Protein AF-A0AAD8NT29-F1 (afdb_monomer)

Foldseek 3Di:
DDDLVRLLVVVVVVVVLLVVLLVVLLCVVPVCVVPPDPDPPVVSVVVVVVSVVVSVVCLQVVPPDVSCVVSVVDNVPPPPDPPVPPPVPPDPPPPPPDPVNVVVVVVVSSVVSVVSVVVD

Secondary structure (DSSP, 8-state):
---HHHHHHHHHHHHHHHHHHHHHHHHHH-GGGTS--S--HHHHHHHHHHHHHHHHHHHHTT---HHHHHTT--TT---TT----------GGG--TTHHHHHHHHHHHHHHHHHHHHT-

Structure (mmCIF, N/CA/C/O backbone):
data_AF-A0AAD8NT29-F1
#
_entry.id   AF-A0AAD8NT29-F1
#
loop_
_atom_site.group_PDB
_atom_site.id
_atom_site.type_symbol
_atom_site.label_atom_id
_atom_site.label_alt_id
_atom_site.label_comp_id
_atom_site.label_asym_id
_atom_site.label_entity_id
_atom_site.label_seq_id
_atom_site.pdbx_PDB_ins_code
_atom_site.Cartn_x
_atom_site.Cartn_y
_atom_site.Cartn_z
_atom_site.occupancy
_atom_site.B_iso_or_equiv
_atom_site.auth_seq_id
_atom_site.auth_comp_id
_atom_site.auth_asym_id
_atom_site.auth_atom_id
_atom_site.pdbx_PDB_model_num
ATOM 1 N N . MET A 1 1 ? -14.604 -0.948 29.723 1.00 72.00 1 MET A N 1
ATOM 2 C CA . MET A 1 1 ? -15.154 -0.341 28.491 1.00 72.00 1 MET A CA 1
ATOM 3 C C . MET A 1 1 ? -14.015 0.430 27.840 1.00 72.00 1 MET A C 1
ATOM 5 O O . MET A 1 1 ? -13.365 1.171 28.565 1.00 72.00 1 MET A O 1
ATOM 9 N N . LEU A 1 2 ? -13.704 0.209 26.557 1.00 76.06 2 LEU A N 1
ATOM 10 C CA . LEU A 1 2 ? -12.659 0.995 25.882 1.00 76.06 2 LEU A CA 1
ATOM 11 C C . LEU A 1 2 ? -13.102 2.462 25.770 1.00 76.06 2 LEU A C 1
ATOM 13 O O . LEU A 1 2 ? -14.260 2.744 25.454 1.00 76.06 2 LEU A O 1
ATOM 17 N N . THR A 1 3 ? -12.170 3.386 25.980 1.00 87.69 3 THR A N 1
ATOM 18 C CA . THR A 1 3 ? -12.366 4.818 25.726 1.00 87.69 3 THR A CA 1
ATOM 19 C C . THR A 1 3 ? -12.568 5.093 24.231 1.00 87.69 3 THR A C 1
ATOM 21 O O . THR A 1 3 ? -12.154 4.304 23.376 1.00 87.69 3 THR A O 1
ATOM 24 N N . LYS A 1 4 ? -13.150 6.254 23.882 1.00 85.12 4 LYS A N 1
ATOM 25 C CA . LYS A 1 4 ? -13.308 6.679 22.474 1.00 85.12 4 LYS A CA 1
ATOM 26 C C . LYS A 1 4 ? -11.986 6.608 21.700 1.00 85.12 4 LYS A C 1
ATOM 28 O O . LYS A 1 4 ? -11.929 6.106 20.580 1.00 85.12 4 LYS A O 1
ATOM 33 N N . LYS A 1 5 ? -10.910 7.063 22.348 1.00 87.94 5 LYS A N 1
ATOM 34 C CA . LYS A 1 5 ? -9.552 7.069 21.801 1.00 87.94 5 LYS A CA 1
ATOM 35 C C . LYS A 1 5 ? -9.040 5.655 21.537 1.00 87.94 5 LYS A C 1
ATOM 37 O O . LYS A 1 5 ? -8.490 5.401 20.472 1.00 87.94 5 LYS A O 1
ATOM 42 N N . GLU A 1 6 ? -9.227 4.731 22.474 1.00 89.94 6 GLU A N 1
ATOM 43 C CA . GLU A 1 6 ? -8.783 3.344 22.299 1.00 89.94 6 GLU A CA 1
ATOM 44 C C . GLU A 1 6 ? -9.557 2.633 21.185 1.00 89.94 6 GLU A C 1
ATOM 46 O O . GLU A 1 6 ? -8.953 1.888 20.417 1.00 89.94 6 GLU A O 1
ATOM 51 N N . ARG A 1 7 ? -10.863 2.899 21.041 1.00 87.38 7 ARG A N 1
ATOM 52 C CA . ARG A 1 7 ? -11.684 2.347 19.947 1.00 87.38 7 ARG A CA 1
ATOM 53 C C . ARG A 1 7 ? -11.196 2.819 18.586 1.00 87.38 7 ARG A C 1
ATOM 55 O O . ARG A 1 7 ? -10.966 1.994 17.703 1.00 87.38 7 ARG A O 1
ATOM 62 N N . PHE A 1 8 ? -10.985 4.128 18.447 1.00 90.50 8 PHE A N 1
ATOM 63 C CA . PHE A 1 8 ? -10.410 4.701 17.236 1.00 90.50 8 PHE A CA 1
ATOM 64 C C . PHE A 1 8 ? -9.039 4.092 16.938 1.00 90.50 8 PHE A C 1
ATOM 66 O O . PHE A 1 8 ? -8.820 3.589 15.842 1.00 90.50 8 PHE A O 1
ATOM 73 N N . ASN A 1 9 ? -8.135 4.076 17.921 1.00 92.12 9 ASN A N 1
ATOM 74 C CA . ASN A 1 9 ? -6.784 3.546 17.741 1.00 92.12 9 ASN A CA 1
ATOM 75 C C . ASN A 1 9 ? -6.802 2.077 17.319 1.00 92.12 9 ASN A C 1
ATOM 77 O O . ASN A 1 9 ? -6.041 1.684 16.442 1.00 92.12 9 ASN A O 1
ATOM 81 N N . HIS A 1 10 ? -7.679 1.272 17.913 1.00 90.06 10 HIS A N 1
ATOM 82 C CA . HIS A 1 10 ? -7.824 -0.132 17.563 1.00 90.06 10 HIS A CA 1
ATOM 83 C C . HIS A 1 10 ? -8.363 -0.320 16.136 1.00 90.06 10 HIS A C 1
ATOM 85 O O . HIS A 1 10 ? -7.803 -1.108 15.375 1.00 90.06 10 HIS A O 1
ATOM 91 N N . ALA A 1 11 ? -9.402 0.421 15.738 1.00 88.56 11 ALA A N 1
ATOM 92 C CA . ALA A 1 11 ? -9.925 0.380 14.370 1.00 88.56 11 ALA A CA 1
ATOM 93 C C . ALA A 1 11 ? -8.886 0.868 13.345 1.00 88.56 11 ALA A C 1
ATOM 95 O O . ALA A 1 11 ? -8.665 0.224 12.320 1.00 88.56 11 ALA A O 1
ATOM 96 N N . HIS A 1 12 ? -8.190 1.961 13.658 1.00 88.69 12 HIS A N 1
ATOM 97 C CA . HIS A 1 12 ? -7.127 2.514 12.829 1.00 88.69 12 HIS A CA 1
ATOM 98 C C . HIS A 1 12 ? -5.952 1.538 12.685 1.00 88.69 12 HIS A C 1
ATOM 100 O O . HIS A 1 12 ? -5.476 1.312 11.576 1.00 88.69 12 HIS A O 1
ATOM 106 N N . ALA A 1 13 ? -5.521 0.898 13.777 1.00 89.62 13 ALA A N 1
ATOM 107 C CA . ALA A 1 13 ? -4.473 -0.120 13.753 1.00 89.62 13 ALA A CA 1
ATOM 108 C C . ALA A 1 13 ? -4.884 -1.353 12.934 1.00 89.62 13 ALA A C 1
ATOM 110 O O . ALA A 1 13 ? -4.077 -1.866 12.162 1.00 89.62 13 ALA A O 1
ATOM 111 N N . LYS A 1 14 ? -6.144 -1.801 13.039 1.00 86.88 14 LYS A N 1
ATOM 112 C CA . LYS A 1 14 ? -6.681 -2.887 12.204 1.00 86.88 14 LYS A CA 1
ATOM 113 C C . LYS A 1 14 ? -6.633 -2.542 10.716 1.00 86.88 14 LYS A C 1
ATOM 115 O O . LYS A 1 14 ? -6.138 -3.345 9.931 1.00 86.88 14 LYS A O 1
ATOM 120 N N . LEU A 1 15 ? -7.097 -1.350 10.337 1.00 87.81 15 LEU A N 1
ATOM 121 C CA . LEU A 1 15 ? -7.041 -0.879 8.951 1.00 87.81 15 LEU A CA 1
ATOM 122 C C . LEU A 1 15 ? -5.593 -0.775 8.454 1.00 87.81 15 LEU A C 1
ATOM 124 O O . LEU A 1 15 ? -5.270 -1.256 7.371 1.00 87.81 15 LEU A O 1
ATOM 128 N N . ARG A 1 16 ? -4.707 -0.188 9.265 1.00 89.56 16 ARG A N 1
ATOM 129 C CA . ARG A 1 16 ? -3.285 -0.064 8.942 1.00 89.56 16 ARG A CA 1
ATOM 130 C C . ARG A 1 16 ? -2.640 -1.429 8.707 1.00 89.56 16 ARG A C 1
ATOM 132 O O . ARG A 1 16 ? -1.937 -1.582 7.717 1.00 89.56 16 ARG A O 1
ATOM 139 N N . ASN A 1 17 ? -2.930 -2.415 9.554 1.00 88.56 17 ASN A N 1
ATOM 140 C CA . ASN A 1 17 ? -2.423 -3.779 9.401 1.00 88.56 17 ASN A CA 1
ATOM 141 C C . ASN A 1 17 ? -2.850 -4.405 8.062 1.00 88.56 17 ASN A C 1
ATOM 143 O O . ASN A 1 17 ? -2.041 -5.037 7.390 1.00 88.56 17 ASN A O 1
ATOM 147 N N . VAL A 1 18 ? -4.101 -4.194 7.635 1.00 85.75 18 VAL A N 1
ATOM 148 C CA . VAL A 1 18 ? -4.579 -4.659 6.320 1.00 85.75 18 VAL A CA 1
ATOM 149 C C . VAL A 1 18 ? -3.783 -4.013 5.184 1.00 85.75 18 VAL A C 1
ATOM 151 O O . VAL A 1 18 ? -3.307 -4.708 4.288 1.00 85.75 18 VAL A O 1
ATOM 154 N N . ILE A 1 19 ? -3.584 -2.694 5.244 1.00 86.31 19 ILE A N 1
ATOM 155 C CA . ILE A 1 19 ? -2.825 -1.950 4.231 1.00 86.31 19 ILE A CA 1
ATOM 156 C C . ILE A 1 19 ? -1.364 -2.425 4.188 1.00 86.31 19 ILE A C 1
ATOM 158 O O . ILE A 1 19 ? -0.828 -2.695 3.115 1.00 86.31 19 ILE A O 1
ATOM 162 N N . GLU A 1 20 ? -0.710 -2.550 5.342 1.00 88.56 20 GLU A N 1
ATOM 163 C CA . GLU A 1 20 ? 0.690 -2.975 5.437 1.00 88.56 20 GLU A CA 1
ATOM 164 C C . GLU A 1 20 ? 0.910 -4.386 4.878 1.00 88.56 20 GLU A C 1
ATOM 166 O O . GLU A 1 20 ? 1.904 -4.610 4.183 1.00 88.56 20 GLU A O 1
ATOM 171 N N . ARG A 1 21 ? -0.030 -5.313 5.103 1.00 87.75 21 ARG A N 1
ATOM 172 C CA . ARG A 1 21 ? 0.011 -6.666 4.524 1.00 87.75 21 ARG A CA 1
ATOM 173 C C . ARG A 1 21 ? -0.111 -6.640 3.000 1.00 87.75 21 ARG A C 1
ATOM 175 O O . ARG A 1 21 ? 0.751 -7.227 2.347 1.00 87.75 21 ARG A O 1
ATOM 182 N N . ALA A 1 22 ? -1.036 -5.847 2.451 1.00 86.94 22 ALA A N 1
ATOM 183 C CA . ALA A 1 22 ? -1.184 -5.649 1.003 1.00 86.94 22 ALA A CA 1
ATOM 184 C C . ALA A 1 22 ? 0.093 -5.116 0.347 1.00 86.94 22 ALA A C 1
ATOM 186 O O . ALA A 1 22 ? 0.565 -5.646 -0.664 1.00 86.94 22 ALA A O 1
ATOM 187 N N . TYR A 1 23 ? 0.726 -4.115 0.960 1.00 88.81 23 TYR A N 1
ATOM 188 C CA . TYR A 1 23 ? 2.029 -3.634 0.501 1.00 88.81 23 TYR 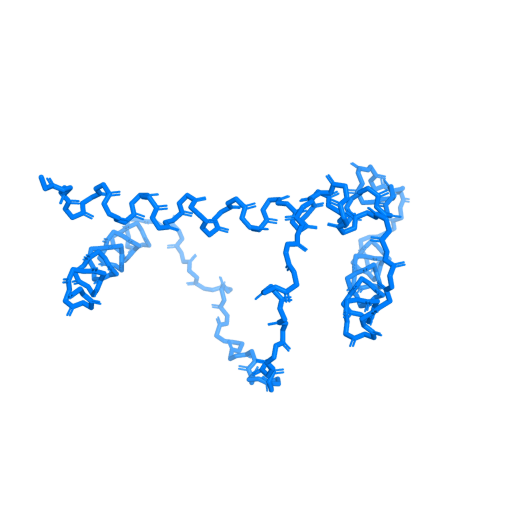A CA 1
ATOM 189 C C . TYR A 1 23 ? 3.137 -4.684 0.654 1.00 88.81 23 TYR A C 1
ATOM 191 O O . TYR A 1 23 ? 4.044 -4.738 -0.181 1.00 88.81 23 TYR A O 1
ATOM 199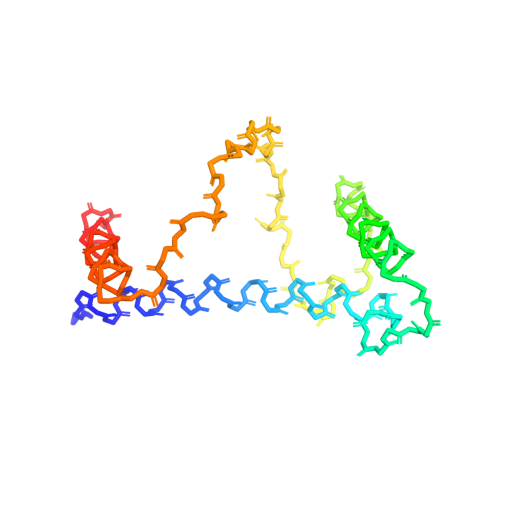 N N . GLY A 1 24 ? 3.077 -5.514 1.697 1.00 91.06 24 GLY A N 1
ATOM 200 C CA . GLY A 1 24 ? 3.969 -6.652 1.903 1.00 91.06 24 GLY A CA 1
ATOM 201 C C . GLY A 1 24 ? 3.899 -7.649 0.748 1.00 91.06 24 GLY A C 1
ATOM 202 O O . GLY A 1 24 ? 4.930 -7.934 0.133 1.00 91.06 24 GLY A O 1
ATOM 203 N N . VAL A 1 25 ? 2.692 -8.094 0.390 1.00 91.44 25 VAL A N 1
ATOM 204 C CA . VAL A 1 25 ? 2.463 -9.009 -0.737 1.00 91.44 25 VAL A CA 1
ATOM 205 C C . VAL A 1 25 ? 2.900 -8.380 -2.054 1.00 91.44 25 VAL A C 1
ATOM 207 O O . VAL A 1 25 ? 3.608 -9.011 -2.841 1.00 91.44 25 VAL A O 1
ATOM 210 N N . LEU A 1 26 ? 2.531 -7.118 -2.293 1.00 92.31 26 LEU A N 1
ATOM 211 C CA . LEU A 1 26 ? 2.905 -6.401 -3.509 1.00 92.31 26 LEU A CA 1
ATOM 212 C C . LEU A 1 26 ? 4.432 -6.341 -3.681 1.00 92.31 26 LEU A C 1
ATOM 214 O O . LEU A 1 26 ? 4.945 -6.648 -4.756 1.00 92.31 26 LEU A O 1
ATOM 218 N N . LYS A 1 27 ? 5.174 -6.000 -2.620 1.00 92.25 27 LYS A N 1
ATOM 219 C CA . LYS A 1 27 ? 6.646 -5.948 -2.646 1.00 92.25 27 LYS A CA 1
ATOM 220 C C . LYS A 1 27 ? 7.292 -7.331 -2.720 1.00 92.25 27 LYS A C 1
ATOM 222 O O . LYS A 1 27 ? 8.386 -7.447 -3.270 1.00 92.25 27 LYS A O 1
ATOM 227 N N . ALA A 1 28 ? 6.670 -8.364 -2.153 1.00 93.06 28 ALA A N 1
ATOM 228 C CA . ALA A 1 28 ? 7.134 -9.742 -2.296 1.00 93.06 28 ALA A CA 1
ATOM 229 C C . ALA A 1 28 ? 6.990 -10.225 -3.746 1.00 93.06 28 ALA A C 1
ATOM 231 O O . ALA A 1 28 ? 7.925 -10.808 -4.290 1.00 93.06 28 ALA A O 1
ATOM 232 N N . ARG A 1 29 ? 5.861 -9.901 -4.391 1.00 93.50 29 ARG A N 1
ATOM 233 C CA . ARG A 1 29 ? 5.579 -10.250 -5.789 1.00 93.50 29 ARG A CA 1
ATOM 234 C C . ARG A 1 29 ? 6.430 -9.472 -6.785 1.00 93.50 29 ARG A C 1
ATOM 236 O O . ARG A 1 29 ? 6.884 -10.039 -7.773 1.00 93.50 29 ARG A O 1
ATOM 243 N N . PHE A 1 30 ? 6.649 -8.184 -6.531 1.00 95.00 30 PHE A N 1
ATOM 244 C CA . PHE A 1 30 ? 7.400 -7.295 -7.415 1.00 95.00 30 PHE A CA 1
ATOM 245 C C . PHE A 1 30 ? 8.625 -6.720 -6.693 1.00 95.00 30 PHE A C 1
ATOM 247 O O . PHE A 1 30 ? 8.581 -5.586 -6.204 1.00 95.00 30 PHE A O 1
ATOM 254 N N . PRO A 1 31 ? 9.754 -7.456 -6.647 1.00 94.25 31 PRO A N 1
ATOM 255 C CA . PRO A 1 31 ? 10.973 -7.001 -5.977 1.00 94.25 31 PRO A CA 1
ATOM 256 C C . PRO A 1 31 ? 11.514 -5.654 -6.475 1.00 94.25 31 PRO A C 1
ATOM 258 O O . PRO A 1 31 ? 12.159 -4.946 -5.707 1.00 94.25 31 PRO A O 1
ATOM 261 N N . ILE A 1 32 ? 11.200 -5.260 -7.717 1.00 94.56 32 ILE A N 1
ATOM 262 C CA . ILE A 1 32 ? 11.549 -3.944 -8.282 1.00 94.56 32 ILE A CA 1
ATOM 263 C C . ILE A 1 32 ? 10.987 -2.768 -7.464 1.00 94.56 32 ILE A C 1
ATOM 265 O O . ILE A 1 32 ? 11.560 -1.685 -7.470 1.00 94.56 32 ILE A O 1
ATOM 269 N N . LEU A 1 33 ? 9.909 -2.984 -6.703 1.00 93.75 33 LEU A N 1
ATOM 270 C CA . LEU A 1 33 ? 9.327 -1.977 -5.812 1.00 93.75 33 LEU A CA 1
ATOM 271 C C . LEU A 1 33 ? 10.071 -1.842 -4.474 1.00 93.75 33 LEU A C 1
ATOM 273 O O . LEU A 1 33 ? 9.809 -0.900 -3.726 1.00 93.75 33 LEU A O 1
ATOM 277 N N . LYS A 1 34 ? 10.963 -2.782 -4.124 1.00 91.44 34 LYS A N 1
ATOM 278 C CA . LYS A 1 34 ? 11.787 -2.687 -2.905 1.00 91.44 34 LYS A CA 1
ATOM 279 C C . LYS A 1 34 ? 12.947 -1.719 -3.096 1.00 91.44 34 LYS A C 1
ATOM 281 O O . LYS A 1 34 ? 13.244 -0.938 -2.199 1.00 91.44 34 LYS A O 1
ATOM 286 N N . GLN A 1 35 ? 13.581 -1.780 -4.262 1.00 88.88 35 GLN A N 1
ATOM 287 C CA . GLN A 1 35 ? 14.659 -0.889 -4.656 1.00 88.88 35 GLN A CA 1
ATOM 288 C C . GLN A 1 35 ? 14.440 -0.507 -6.111 1.00 88.88 35 GLN A C 1
ATOM 290 O O . GLN A 1 35 ? 14.637 -1.324 -7.012 1.00 88.88 35 GLN A O 1
ATOM 295 N N . MET A 1 36 ? 14.023 0.739 -6.323 1.00 85.25 36 MET A N 1
ATOM 296 C CA . MET A 1 36 ? 13.711 1.206 -7.660 1.00 85.25 36 MET A CA 1
ATOM 297 C C . MET A 1 36 ? 14.977 1.247 -8.511 1.00 85.25 36 MET A C 1
ATOM 299 O O . MET A 1 36 ? 15.978 1.854 -8.129 1.00 85.25 36 MET A O 1
ATOM 303 N N . ALA A 1 37 ? 14.931 0.590 -9.666 1.00 84.25 37 ALA A N 1
ATOM 304 C CA . ALA A 1 37 ? 16.002 0.675 -10.647 1.00 84.25 37 ALA A CA 1
ATOM 305 C C . ALA A 1 37 ? 16.164 2.129 -11.142 1.00 84.25 37 ALA A C 1
ATOM 307 O O . ALA A 1 37 ? 15.191 2.892 -11.115 1.00 84.25 37 ALA A O 1
ATOM 308 N N . PRO A 1 38 ? 17.370 2.528 -11.597 1.00 91.19 38 PRO A N 1
ATOM 309 C CA . PRO A 1 38 ? 17.707 3.910 -11.949 1.00 91.19 38 PRO A CA 1
ATOM 310 C C . PRO A 1 38 ? 17.105 4.329 -13.303 1.00 91.19 38 PRO A C 1
ATOM 312 O O . PRO A 1 38 ? 17.805 4.728 -14.230 1.00 91.19 38 PRO A O 1
ATOM 315 N N . PHE A 1 39 ? 15.787 4.221 -13.429 1.00 93.38 39 PHE A N 1
ATOM 316 C CA . PHE A 1 39 ? 15.018 4.741 -14.549 1.00 93.38 39 PHE A CA 1
ATOM 317 C C . PHE A 1 39 ? 14.635 6.203 -14.311 1.00 93.38 39 PHE A C 1
ATOM 319 O O . PHE A 1 39 ? 14.648 6.686 -13.178 1.00 93.38 39 PHE A O 1
ATOM 326 N N . SER A 1 40 ? 14.240 6.909 -15.370 1.00 96.00 40 SER A N 1
ATOM 327 C CA . SER A 1 40 ? 13.649 8.241 -15.234 1.00 96.00 40 SER A CA 1
ATOM 328 C C . SER A 1 40 ? 12.338 8.185 -14.437 1.00 96.00 40 SER A C 1
ATOM 330 O O . SER A 1 40 ? 11.642 7.169 -14.434 1.00 96.00 40 SER A O 1
ATOM 332 N N . PHE A 1 41 ? 11.972 9.285 -13.773 1.00 93.38 41 PHE A N 1
ATOM 333 C CA . PHE A 1 41 ? 10.753 9.350 -12.956 1.00 93.38 41 PHE A CA 1
ATOM 334 C C . PHE A 1 41 ? 9.468 8.905 -13.691 1.00 93.38 41 PHE A C 1
ATOM 336 O O . PHE A 1 41 ? 8.705 8.138 -13.102 1.00 93.38 41 PHE A O 1
ATOM 343 N N . PRO A 1 42 ? 9.224 9.278 -14.969 1.00 95.94 42 PRO A N 1
ATOM 344 C CA . PRO A 1 42 ? 8.054 8.788 -15.703 1.00 95.94 42 PRO A CA 1
ATOM 345 C C . PRO A 1 42 ? 8.010 7.261 -15.808 1.00 95.94 42 PRO A C 1
ATOM 347 O O . PRO A 1 42 ? 6.973 6.657 -15.555 1.00 95.94 42 PRO A O 1
ATOM 350 N N . ILE A 1 43 ? 9.153 6.632 -16.092 1.00 95.56 43 ILE A N 1
ATOM 351 C CA . ILE A 1 43 ? 9.256 5.172 -16.170 1.00 95.56 43 ILE A CA 1
ATOM 352 C C . ILE A 1 43 ? 9.040 4.557 -14.786 1.00 95.56 43 ILE A C 1
ATOM 354 O O . ILE A 1 43 ? 8.346 3.551 -14.661 1.00 95.56 43 ILE A O 1
ATOM 358 N N . GLN A 1 44 ? 9.592 5.168 -13.733 1.00 94.75 44 GLN A N 1
ATOM 359 C CA . GLN A 1 44 ? 9.386 4.679 -12.374 1.00 94.75 44 GLN A CA 1
ATOM 360 C C . GLN A 1 44 ? 7.902 4.676 -11.983 1.00 94.75 44 GLN A C 1
ATOM 362 O O . GLN A 1 44 ? 7.402 3.677 -11.469 1.00 94.75 44 GLN A O 1
ATOM 367 N N . ARG A 1 45 ? 7.184 5.764 -12.284 1.00 94.19 45 ARG A N 1
ATOM 368 C CA . ARG A 1 45 ? 5.731 5.861 -12.100 1.00 94.19 45 ARG A CA 1
ATOM 369 C C . ARG A 1 45 ? 4.999 4.755 -12.861 1.00 94.19 45 ARG A C 1
ATOM 371 O O . ARG A 1 45 ? 4.148 4.085 -12.280 1.00 94.19 45 ARG A O 1
ATOM 378 N N . ASP A 1 46 ? 5.328 4.554 -14.134 1.00 95.00 46 ASP A N 1
ATOM 379 C CA . ASP A 1 46 ? 4.639 3.576 -14.982 1.00 95.00 46 ASP A CA 1
ATOM 380 C C . ASP A 1 46 ? 4.867 2.137 -14.492 1.00 95.00 46 ASP A C 1
ATOM 382 O O . ASP A 1 46 ? 3.933 1.336 -14.483 1.00 95.00 46 ASP A O 1
ATOM 386 N N . ILE A 1 47 ? 6.067 1.827 -13.985 1.00 95.38 47 ILE A N 1
ATOM 387 C CA . ILE A 1 47 ? 6.361 0.545 -13.326 1.00 95.38 47 ILE A CA 1
ATOM 388 C C . ILE A 1 47 ? 5.465 0.347 -12.098 1.00 95.38 47 ILE A C 1
ATOM 390 O O . ILE A 1 47 ? 4.871 -0.720 -11.948 1.00 95.38 47 ILE A O 1
ATOM 394 N N . VAL A 1 48 ? 5.336 1.361 -11.231 1.00 94.06 48 VAL A N 1
ATOM 395 C CA . VAL A 1 48 ? 4.467 1.277 -10.045 1.00 94.06 48 VAL A CA 1
ATOM 396 C C . VAL A 1 48 ? 3.026 0.989 -10.471 1.00 94.06 48 VAL A C 1
ATOM 398 O O . VAL A 1 48 ? 2.429 0.031 -9.983 1.00 94.06 48 VAL A O 1
ATOM 401 N N . ILE A 1 49 ? 2.488 1.752 -11.426 1.00 94.44 49 ILE A N 1
ATOM 402 C CA . ILE A 1 49 ? 1.120 1.566 -11.933 1.00 94.44 49 ILE A CA 1
ATOM 403 C C . ILE A 1 49 ? 0.929 0.150 -12.494 1.00 94.44 49 ILE A C 1
ATOM 405 O O . ILE A 1 49 ? -0.052 -0.513 -12.156 1.00 94.44 49 ILE A O 1
ATOM 409 N N . ALA A 1 50 ? 1.873 -0.342 -13.302 1.00 96.12 50 ALA A N 1
ATOM 410 C CA . ALA A 1 50 ? 1.809 -1.680 -13.881 1.00 96.12 50 ALA A CA 1
ATOM 411 C C . ALA A 1 50 ? 1.799 -2.780 -12.805 1.00 96.12 50 ALA A C 1
ATOM 413 O O . ALA A 1 50 ? 0.969 -3.689 -12.864 1.00 96.12 50 ALA A O 1
ATOM 414 N N . CYS A 1 51 ? 2.661 -2.683 -11.786 1.00 95.25 51 CYS A N 1
ATOM 415 C CA . CYS A 1 51 ? 2.684 -3.635 -10.673 1.00 95.25 51 CYS A CA 1
ATOM 416 C C . CYS A 1 51 ? 1.343 -3.679 -9.924 1.00 95.25 51 CYS A C 1
ATOM 418 O O . CYS A 1 51 ? 0.823 -4.765 -9.659 1.00 95.25 51 CYS A O 1
ATOM 420 N N . PHE A 1 52 ? 0.755 -2.517 -9.618 1.00 93.31 52 PHE A N 1
ATOM 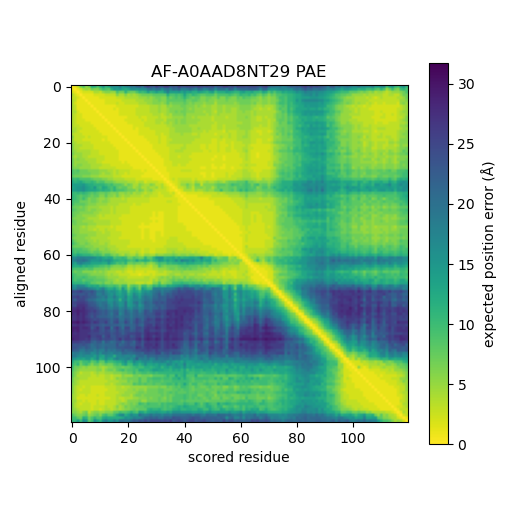421 C CA . PHE A 1 52 ? -0.557 -2.437 -8.967 1.00 93.31 52 PHE A CA 1
ATOM 422 C C . PHE A 1 52 ? -1.678 -2.999 -9.848 1.00 93.31 52 PHE A C 1
ATOM 424 O O . PHE A 1 52 ? -2.515 -3.760 -9.362 1.00 93.31 52 PHE A O 1
ATOM 431 N N . ALA A 1 53 ? -1.687 -2.680 -11.144 1.00 93.06 53 ALA A N 1
ATOM 432 C CA . ALA A 1 53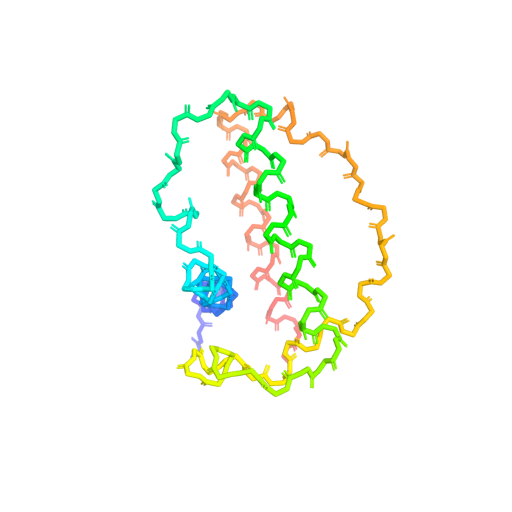 ? -2.690 -3.185 -12.078 1.00 93.06 53 ALA A CA 1
ATOM 433 C C . ALA A 1 53 ? -2.667 -4.720 -12.163 1.00 93.06 53 ALA A C 1
ATOM 435 O O . ALA A 1 53 ? -3.712 -5.362 -12.048 1.00 93.06 53 ALA A O 1
ATOM 436 N N . VAL A 1 54 ? -1.477 -5.318 -12.291 1.00 92.25 54 VAL A N 1
ATOM 437 C CA . VAL A 1 54 ? -1.311 -6.779 -12.335 1.00 92.25 54 VAL A CA 1
ATOM 438 C C . VAL A 1 54 ? -1.687 -7.421 -10.997 1.00 92.25 54 VAL A C 1
ATOM 440 O O . VAL A 1 54 ? -2.379 -8.437 -10.982 1.00 92.25 54 VAL A O 1
ATOM 443 N N . HIS A 1 55 ? -1.287 -6.833 -9.866 1.00 90.50 55 HIS A N 1
ATOM 444 C CA . HIS A 1 55 ? -1.678 -7.319 -8.540 1.00 90.50 55 HIS A CA 1
ATOM 445 C C . HIS A 1 55 ? -3.202 -7.371 -8.376 1.00 90.50 55 HIS A C 1
ATOM 447 O O . HIS A 1 55 ? -3.757 -8.408 -8.007 1.00 90.50 55 HIS A O 1
ATOM 453 N N . ASN A 1 56 ? -3.872 -6.264 -8.709 1.00 89.00 56 ASN A N 1
ATOM 454 C CA . ASN A 1 56 ? -5.322 -6.132 -8.616 1.00 89.00 56 ASN A CA 1
ATOM 455 C C . ASN A 1 56 ? -6.039 -7.105 -9.555 1.00 89.00 56 ASN A C 1
ATOM 457 O O . ASN A 1 56 ? -7.056 -7.685 -9.179 1.00 89.00 56 ASN A O 1
ATOM 461 N N . PHE A 1 57 ? -5.502 -7.324 -10.758 1.00 88.44 57 PHE A N 1
ATOM 462 C CA . PHE A 1 57 ? -6.028 -8.318 -11.690 1.00 88.44 57 PHE A CA 1
ATOM 463 C C . PHE A 1 57 ? -5.969 -9.735 -11.103 1.00 88.44 57 PHE A C 1
ATOM 465 O O . PHE A 1 57 ? -6.981 -10.433 -11.098 1.00 88.44 57 PHE A O 1
ATOM 472 N N . ILE A 1 58 ? -4.825 -10.136 -10.539 1.00 86.69 58 ILE A N 1
ATOM 473 C CA . ILE A 1 58 ? -4.659 -11.467 -9.932 1.00 86.69 58 ILE A CA 1
ATOM 474 C C . ILE A 1 58 ? -5.633 -11.657 -8.758 1.00 86.69 58 ILE A C 1
ATOM 476 O O . ILE A 1 58 ? -6.274 -12.705 -8.678 1.00 86.69 58 ILE A O 1
ATOM 480 N N . ARG A 1 59 ? -5.810 -10.637 -7.897 1.00 82.75 59 ARG A N 1
ATOM 481 C CA . ARG A 1 59 ? -6.841 -10.656 -6.836 1.00 82.75 59 ARG A CA 1
ATOM 482 C C . ARG A 1 59 ? -8.241 -10.841 -7.421 1.00 82.75 59 ARG A C 1
ATOM 484 O O . ARG A 1 59 ? -8.988 -11.695 -6.959 1.00 82.75 59 ARG A O 1
ATOM 491 N N . LYS A 1 60 ? -8.604 -10.054 -8.440 1.00 84.19 60 LYS A N 1
ATOM 492 C CA . LYS A 1 60 ? -9.949 -10.068 -9.040 1.00 84.19 60 LYS A CA 1
ATOM 493 C C . LYS A 1 60 ? -10.290 -11.404 -9.698 1.00 84.19 60 LYS A C 1
ATOM 495 O O . LYS A 1 60 ? -11.442 -11.823 -9.662 1.00 84.19 60 LYS A O 1
ATOM 500 N N . CYS A 1 61 ? -9.308 -12.068 -10.294 1.00 84.25 61 CYS A N 1
ATOM 501 C CA . CYS A 1 61 ? -9.494 -13.371 -10.924 1.00 84.25 61 CYS A CA 1
ATOM 502 C C . CYS A 1 61 ? -9.572 -14.535 -9.921 1.00 84.25 61 CYS A C 1
ATOM 504 O O . CYS A 1 61 ? -9.699 -15.673 -10.363 1.00 84.25 61 CYS A O 1
ATOM 506 N N . ASN A 1 62 ? -9.491 -14.263 -8.610 1.00 72.94 62 ASN A N 1
ATOM 507 C CA . ASN A 1 62 ? -9.455 -15.262 -7.539 1.00 72.94 62 ASN A CA 1
ATOM 508 C C . ASN A 1 62 ? -8.476 -16.410 -7.839 1.00 72.94 62 ASN A C 1
ATOM 510 O O . ASN A 1 62 ? -8.779 -17.589 -7.652 1.00 72.94 62 ASN A O 1
ATOM 514 N N . ILE A 1 63 ? -7.312 -16.059 -8.393 1.00 73.62 63 ILE A N 1
ATOM 515 C CA . ILE A 1 63 ? -6.277 -17.037 -8.710 1.00 73.62 63 ILE A CA 1
ATOM 516 C C . ILE A 1 63 ? -5.708 -17.521 -7.383 1.00 73.62 63 ILE A C 1
ATOM 518 O O . ILE A 1 63 ? -5.313 -16.709 -6.547 1.00 73.62 63 ILE A O 1
ATOM 522 N N . HIS A 1 64 ? -5.651 -18.838 -7.208 1.00 78.69 64 HIS A N 1
ATOM 523 C CA . HIS A 1 64 ? -5.018 -19.449 -6.049 1.00 78.69 64 HIS A CA 1
ATOM 524 C C . HIS A 1 64 ? -3.529 -19.074 -6.019 1.00 78.69 64 HIS A C 1
ATOM 526 O O . HIS A 1 64 ? -2.718 -19.623 -6.767 1.00 78.69 64 HIS A O 1
ATOM 532 N N . ASP A 1 65 ? -3.177 -18.110 -5.173 1.00 83.88 65 ASP A N 1
ATOM 533 C CA . ASP A 1 65 ? -1.868 -17.465 -5.154 1.00 83.88 65 ASP A CA 1
ATOM 534 C C . ASP A 1 65 ? -1.216 -17.640 -3.781 1.00 83.88 65 ASP A C 1
ATOM 536 O O . ASP A 1 65 ? -1.762 -17.244 -2.750 1.00 83.88 65 ASP A O 1
ATOM 540 N N . GLN A 1 66 ? -0.028 -18.244 -3.780 1.00 86.06 66 GLN A N 1
ATOM 541 C CA . GLN A 1 66 ? 0.704 -18.569 -2.555 1.00 86.06 66 GLN A CA 1
ATOM 542 C C . GLN A 1 66 ? 1.062 -17.333 -1.733 1.00 86.06 66 GLN A C 1
ATOM 544 O O . GLN A 1 66 ? 0.990 -17.387 -0.511 1.00 86.06 66 GLN A O 1
ATOM 549 N N . LEU A 1 67 ? 1.346 -16.193 -2.371 1.00 87.50 67 LEU A N 1
ATOM 550 C CA . LEU A 1 67 ? 1.697 -14.982 -1.635 1.00 87.50 67 LEU A CA 1
ATOM 551 C C . LEU A 1 67 ? 0.500 -14.419 -0.863 1.00 87.50 67 LEU A C 1
ATOM 553 O O . LEU A 1 67 ? 0.694 -13.870 0.216 1.00 87.50 67 LEU A O 1
ATOM 557 N N . PHE A 1 68 ? -0.731 -14.567 -1.362 1.00 86.81 68 PHE A N 1
ATOM 558 C CA . PHE A 1 68 ? -1.913 -14.161 -0.591 1.00 86.81 68 PHE A CA 1
ATOM 559 C C . PHE A 1 68 ? -2.151 -15.063 0.623 1.00 86.81 68 PHE A C 1
ATOM 561 O O . PHE A 1 68 ? -2.510 -14.560 1.689 1.00 86.81 68 PHE A O 1
ATOM 568 N N . MET A 1 69 ? -1.887 -16.366 0.487 1.00 83.81 69 MET A N 1
ATOM 569 C CA . MET A 1 69 ? -2.007 -17.325 1.589 1.00 83.81 69 MET A CA 1
ATOM 570 C C . MET A 1 69 ? -0.934 -17.111 2.662 1.00 83.81 69 MET A C 1
ATOM 572 O O . MET A 1 69 ? -1.265 -17.001 3.840 1.00 83.81 69 MET A O 1
ATOM 576 N N . ASP A 1 70 ? 0.334 -16.988 2.263 1.00 85.12 70 ASP A N 1
ATOM 577 C CA . ASP A 1 70 ? 1.473 -16.837 3.181 1.00 85.12 70 ASP A CA 1
ATOM 578 C C . ASP A 1 70 ? 1.375 -15.552 4.008 1.00 85.12 70 ASP A C 1
ATOM 580 O O . ASP A 1 70 ? 1.752 -15.503 5.180 1.00 85.12 70 ASP A O 1
ATOM 584 N N . TYR A 1 71 ? 0.822 -14.500 3.406 1.00 80.50 71 TYR A N 1
ATOM 585 C CA . TYR A 1 71 ? 0.579 -13.228 4.073 1.00 80.50 71 TYR A CA 1
ATOM 586 C C . TYR A 1 71 ? -0.796 -13.160 4.728 1.00 80.50 71 TYR A C 1
ATOM 588 O O . TYR A 1 71 ? -1.154 -12.083 5.202 1.00 80.50 71 TYR A O 1
ATOM 596 N N . GLY A 1 72 ? -1.541 -14.273 4.794 1.00 69.81 72 GLY A N 1
ATOM 597 C CA . GLY A 1 72 ? -2.851 -14.449 5.429 1.00 69.81 72 GLY A CA 1
ATOM 598 C C . GLY A 1 72 ? -3.875 -13.370 5.073 1.00 69.81 72 GLY A C 1
ATOM 599 O O . GLY A 1 72 ? -4.611 -12.904 5.948 1.00 69.81 72 GLY A O 1
ATOM 600 N N . GLU A 1 73 ? -3.852 -12.89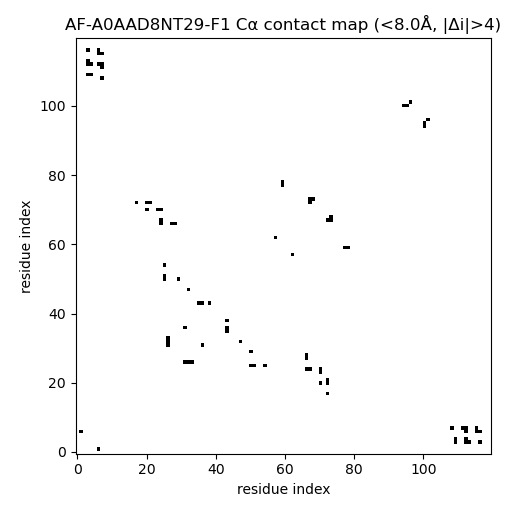6 3.830 1.00 64.94 73 GLU A N 1
ATOM 601 C CA . GLU A 1 73 ? -4.886 -12.003 3.327 1.00 64.94 73 GLU A CA 1
ATOM 602 C C . GLU A 1 73 ? -6.151 -12.822 3.092 1.00 64.94 73 GLU A C 1
ATOM 604 O O . GLU A 1 73 ? -6.333 -13.373 2.007 1.00 64.94 73 GLU A O 1
ATOM 609 N N . ASP A 1 74 ? -7.001 -12.914 4.119 1.00 55.28 74 ASP A N 1
ATOM 610 C CA . ASP A 1 74 ? -8.300 -13.584 4.039 1.00 55.28 74 ASP A CA 1
ATOM 611 C C . ASP A 1 74 ? -9.060 -13.188 2.759 1.00 55.28 74 ASP A C 1
ATOM 613 O O . ASP A 1 74 ? -9.057 -12.026 2.325 1.00 55.28 74 ASP A O 1
ATOM 617 N N . GLU A 1 75 ? -9.794 -14.155 2.203 1.00 52.09 75 GLU A N 1
ATOM 618 C CA . GLU A 1 75 ? -10.726 -14.001 1.071 1.00 52.09 75 GLU A CA 1
ATOM 619 C C . GLU A 1 75 ? -11.755 -12.867 1.280 1.00 52.09 75 GLU A C 1
ATOM 621 O O . GLU A 1 75 ? -12.357 -12.385 0.323 1.00 52.09 75 GLU A O 1
ATOM 626 N N . ASN A 1 76 ? -11.917 -12.384 2.519 1.00 47.72 76 ASN A N 1
ATOM 627 C CA . ASN A 1 76 ? -12.799 -11.277 2.892 1.00 47.72 76 ASN A CA 1
ATOM 628 C C . ASN A 1 76 ? -12.297 -9.879 2.501 1.00 47.72 76 ASN A C 1
ATOM 630 O O . ASN A 1 76 ? -13.082 -8.935 2.556 1.00 47.72 76 ASN A O 1
ATOM 634 N N . ILE A 1 77 ? -11.056 -9.715 2.021 1.00 53.25 77 ILE A N 1
ATOM 635 C CA . ILE A 1 77 ? -10.724 -8.562 1.161 1.00 53.25 77 ILE A CA 1
ATOM 636 C C . ILE A 1 77 ? -11.121 -8.924 -0.276 1.00 53.25 77 ILE A C 1
ATOM 638 O O . ILE A 1 77 ? -10.316 -8.875 -1.213 1.00 53.25 77 ILE A O 1
ATOM 642 N N . MET A 1 78 ? -12.371 -9.344 -0.464 1.00 46.12 78 MET A N 1
ATOM 643 C CA . MET A 1 78 ? -13.006 -9.172 -1.752 1.00 46.12 78 MET A CA 1
ATOM 644 C C . MET A 1 78 ? -13.133 -7.663 -1.922 1.00 46.12 78 MET A C 1
ATOM 646 O O . MET A 1 78 ? -13.859 -6.996 -1.189 1.00 46.12 78 MET A O 1
ATOM 650 N N . PHE A 1 79 ? -12.452 -7.116 -2.926 1.00 48.88 79 PHE A N 1
ATOM 651 C CA . PHE A 1 79 ? -12.869 -5.867 -3.558 1.00 48.88 79 PHE A CA 1
ATOM 652 C C . PHE A 1 79 ? -14.223 -6.112 -4.256 1.00 48.88 79 PHE A C 1
ATOM 654 O O . PHE A 1 79 ? -14.357 -5.968 -5.470 1.00 48.88 79 PHE A O 1
ATOM 661 N N . SER A 1 80 ? -15.235 -6.566 -3.517 1.00 38.03 80 SER A N 1
ATOM 662 C CA . SER A 1 80 ? -16.598 -6.667 -3.996 1.00 38.03 80 SER A CA 1
ATOM 663 C C . SER A 1 80 ? -17.103 -5.240 -4.133 1.00 38.03 80 SER A C 1
ATOM 665 O O . SER A 1 80 ? -17.474 -4.593 -3.158 1.00 38.03 80 SER A O 1
ATOM 667 N N . ASN A 1 81 ? -17.075 -4.763 -5.373 1.00 42.09 81 ASN A N 1
ATOM 668 C CA . ASN A 1 81 ? -17.704 -3.533 -5.829 1.00 42.09 81 ASN A CA 1
ATOM 669 C C . ASN A 1 81 ? -17.125 -2.228 -5.268 1.00 42.09 81 ASN A C 1
ATOM 671 O O . ASN A 1 81 ? -17.882 -1.322 -4.926 1.00 42.09 81 ASN A O 1
ATOM 675 N N . ILE A 1 82 ? -15.808 -2.023 -5.394 1.00 45.50 82 ILE A N 1
ATOM 676 C CA . ILE A 1 82 ? -15.404 -0.703 -5.897 1.00 45.50 82 ILE A CA 1
ATOM 677 C C . ILE A 1 82 ? -15.850 -0.692 -7.367 1.00 45.50 82 ILE A C 1
ATOM 679 O O . ILE A 1 82 ? -15.070 -0.963 -8.279 1.00 45.50 82 ILE A O 1
ATOM 683 N N . GLN A 1 83 ? -17.142 -0.398 -7.609 1.00 41.50 83 GLN A N 1
ATOM 684 C CA . GLN A 1 83 ? -17.461 0.427 -8.777 1.00 41.50 83 GLN A CA 1
ATOM 685 C C . GLN A 1 83 ? -16.435 1.542 -8.712 1.00 41.50 83 GLN A C 1
ATOM 687 O O . GLN A 1 83 ? -16.221 2.038 -7.607 1.00 41.50 83 GLN A O 1
ATOM 692 N N . GLY A 1 84 ? -15.746 1.846 -9.810 1.00 40.38 84 GLY A N 1
ATOM 693 C CA . GLY A 1 84 ? -14.857 2.996 -9.866 1.00 40.38 84 GLY A CA 1
ATOM 694 C C . GLY A 1 84 ? -15.668 4.234 -9.513 1.00 40.38 84 GLY A C 1
ATOM 695 O O . GLY A 1 84 ? -16.155 4.928 -10.397 1.00 40.38 84 GLY A O 1
ATOM 696 N N . GLY A 1 85 ? -15.876 4.458 -8.215 1.00 33.47 85 GLY A N 1
ATOM 697 C CA . GLY A 1 85 ? -16.296 5.702 -7.649 1.00 33.47 85 GLY A CA 1
ATOM 698 C C . GLY A 1 85 ? -15.250 6.618 -8.197 1.00 33.47 85 GLY A C 1
ATOM 699 O O . GLY A 1 85 ? -14.056 6.324 -8.066 1.00 33.47 85 GLY A O 1
ATOM 700 N N . GLN A 1 86 ? -15.728 7.611 -8.943 1.00 37.88 86 GLN A N 1
ATOM 701 C CA . GLN A 1 86 ? -14.933 8.748 -9.341 1.00 37.88 86 GLN A CA 1
ATOM 702 C C . GLN A 1 86 ? -14.032 9.004 -8.147 1.00 37.88 86 GLN A C 1
ATOM 704 O O . GLN A 1 86 ? -14.524 9.271 -7.050 1.00 37.88 86 GLN A O 1
ATOM 709 N N . SER A 1 87 ? -12.739 8.719 -8.315 1.00 43.22 87 SER A N 1
ATOM 710 C CA . SER A 1 87 ? -11.739 9.248 -7.420 1.00 43.22 87 SER A CA 1
ATOM 711 C C . SER A 1 87 ? -12.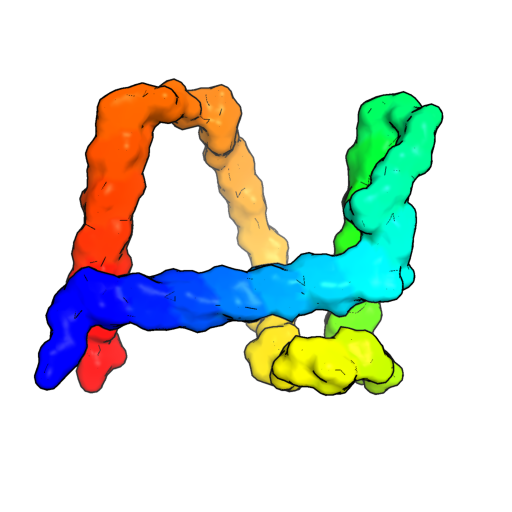000 10.721 -7.571 1.00 43.22 87 SER A C 1
ATOM 713 O O . SER A 1 87 ? -11.649 11.277 -8.616 1.00 43.22 87 SER A O 1
ATOM 715 N N . ASP A 1 88 ? -12.800 11.269 -6.659 1.00 37.81 88 ASP A N 1
ATOM 716 C CA . ASP A 1 88 ? -13.117 12.668 -6.682 1.00 37.81 88 ASP A CA 1
ATOM 717 C C . ASP A 1 88 ? -11.746 13.256 -6.466 1.00 37.81 88 ASP A C 1
ATOM 719 O O . ASP A 1 88 ? -11.138 13.131 -5.400 1.00 37.81 88 ASP A O 1
ATOM 723 N N . GLY A 1 89 ? -11.167 13.701 -7.575 1.00 41.44 89 GLY A N 1
ATOM 724 C CA . GLY A 1 89 ? -9.847 14.267 -7.651 1.00 41.44 89 GLY A CA 1
ATOM 725 C C . GLY A 1 89 ? -9.910 15.633 -7.006 1.00 41.44 89 GLY A C 1
ATOM 726 O O . GLY A 1 89 ? -9.385 16.579 -7.575 1.00 41.44 89 GLY A O 1
ATOM 727 N N . GLN A 1 90 ? -10.548 15.745 -5.837 1.00 41.50 90 GLN A N 1
ATOM 728 C CA . GLN A 1 90 ? -10.268 16.740 -4.832 1.00 41.50 90 GLN A CA 1
ATOM 729 C C . GLN A 1 90 ? -8.834 16.493 -4.376 1.00 41.50 90 GLN A C 1
ATOM 731 O O . GLN A 1 90 ? -8.535 15.858 -3.369 1.00 41.50 90 GLN A O 1
ATOM 736 N N . LEU A 1 91 ? -7.943 16.917 -5.267 1.00 45.31 91 LEU A N 1
ATOM 737 C CA . LEU A 1 91 ? -6.711 17.621 -5.018 1.00 45.31 91 LEU A CA 1
ATOM 738 C C . LEU A 1 91 ? -6.344 17.624 -3.528 1.00 45.31 91 LEU A C 1
ATOM 740 O O . LEU A 1 91 ? -6.538 18.599 -2.816 1.00 45.31 91 LEU A O 1
ATOM 744 N N . VAL A 1 92 ? -5.629 16.574 -3.118 1.00 50.25 92 VAL A N 1
ATOM 745 C CA . VAL A 1 92 ? -4.638 16.650 -2.026 1.00 50.25 92 VAL A CA 1
ATOM 746 C C . VAL A 1 92 ? -3.586 17.745 -2.322 1.00 50.25 92 VAL A C 1
ATOM 748 O O . VAL A 1 92 ? -2.774 18.089 -1.471 1.00 50.25 92 VAL A O 1
ATOM 751 N N . HIS A 1 93 ? -3.619 18.314 -3.532 1.00 44.78 93 HIS A N 1
ATOM 752 C CA . HIS A 1 93 ? -2.734 19.340 -4.050 1.00 44.78 93 HIS A CA 1
ATOM 753 C C . HIS A 1 93 ? -2.739 20.660 -3.253 1.00 44.78 93 HIS A C 1
ATOM 755 O O . HIS A 1 93 ? -1.734 21.357 -3.315 1.00 44.78 93 HIS A O 1
ATOM 761 N N . ASP A 1 94 ? -3.768 20.968 -2.449 1.00 47.25 94 ASP A N 1
ATOM 762 C CA . ASP A 1 94 ? -3.862 22.270 -1.754 1.00 47.25 94 ASP A CA 1
ATOM 763 C C . ASP A 1 94 ? -4.065 22.174 -0.228 1.00 47.25 94 ASP A C 1
ATOM 765 O O . ASP A 1 94 ? -4.504 23.133 0.410 1.00 47.25 94 ASP A O 1
ATOM 769 N N . ILE A 1 95 ? -3.734 21.043 0.409 1.00 57.03 95 ILE A N 1
ATOM 770 C CA . ILE A 1 95 ? -3.660 21.023 1.878 1.00 57.03 95 ILE A CA 1
ATOM 771 C C . ILE A 1 95 ? -2.336 21.670 2.280 1.00 57.03 95 ILE A C 1
ATOM 773 O O . ILE A 1 95 ? -1.284 21.030 2.272 1.00 57.03 95 ILE A O 1
ATOM 777 N N . GLU A 1 96 ? -2.382 22.946 2.650 1.00 59.62 96 GLU A N 1
ATOM 778 C CA . GLU A 1 96 ? -1.294 23.574 3.389 1.00 59.62 96 GLU A CA 1
ATOM 779 C C . GLU A 1 96 ? -1.188 22.869 4.751 1.00 59.62 96 GLU A C 1
ATOM 781 O O . GLU A 1 96 ? -1.998 23.073 5.660 1.00 59.62 96 GLU A O 1
ATOM 786 N N . TRP A 1 97 ? -0.215 21.961 4.871 1.00 67.44 97 TRP A N 1
ATOM 787 C CA . TRP A 1 97 ? 0.071 21.206 6.092 1.00 67.44 97 TRP A CA 1
ATOM 788 C C . TRP A 1 97 ? 0.652 22.138 7.167 1.00 67.44 97 TRP A C 1
ATOM 790 O O . TRP A 1 97 ? 1.849 22.149 7.440 1.00 67.44 97 TRP A O 1
ATOM 800 N N . GLY A 1 98 ? -0.223 22.943 7.766 1.00 74.00 98 GLY A N 1
ATOM 801 C CA . GLY A 1 98 ? 0.029 23.802 8.919 1.00 74.00 98 GLY A CA 1
ATOM 802 C C . GLY A 1 98 ? -0.911 23.472 10.081 1.00 74.00 98 GLY A C 1
ATOM 803 O O . GLY A 1 98 ? -1.506 22.395 10.141 1.00 74.00 98 GLY A O 1
ATOM 804 N N . SER A 1 99 ? -1.088 24.421 11.006 1.00 78.38 99 SER A N 1
ATOM 805 C CA . SER A 1 99 ? -1.968 24.250 12.177 1.00 78.38 99 SER A CA 1
ATOM 806 C C . SER A 1 99 ? -3.396 23.833 11.791 1.00 78.38 99 SER A C 1
ATOM 808 O O . SER A 1 99 ? -3.970 22.955 12.429 1.00 78.38 99 SER A O 1
ATOM 810 N N . HIS A 1 100 ? -3.933 24.397 10.702 1.00 79.69 100 HIS A N 1
ATOM 811 C CA . HIS A 1 100 ? -5.286 24.107 10.216 1.00 79.69 100 HIS A CA 1
ATOM 812 C C . HIS A 1 100 ? -5.462 22.652 9.749 1.00 79.69 100 HIS A C 1
ATOM 814 O O . HIS A 1 100 ? -6.485 22.035 10.033 1.00 79.69 100 HIS A O 1
ATOM 820 N N . GLY A 1 101 ? -4.457 22.066 9.087 1.00 83.50 101 GLY A N 1
ATOM 821 C CA . GLY A 1 101 ? -4.508 20.661 8.669 1.00 83.50 101 GLY A CA 1
ATOM 822 C C . GLY A 1 101 ? -4.480 19.696 9.858 1.00 83.50 101 GLY A C 1
ATOM 823 O O . GLY A 1 101 ? -5.193 18.693 9.870 1.00 83.50 101 GLY A O 1
ATOM 824 N N . ILE A 1 102 ? -3.703 20.021 10.895 1.00 83.88 102 ILE A N 1
ATOM 825 C CA . ILE A 1 102 ? -3.636 19.224 12.130 1.00 83.88 102 ILE A CA 1
ATOM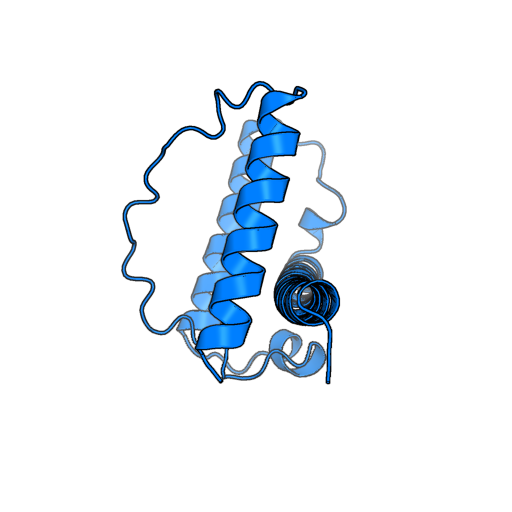 826 C C . ILE A 1 102 ? -4.974 19.277 12.877 1.00 83.88 102 ILE A C 1
ATOM 828 O O . ILE A 1 102 ? -5.470 18.243 13.326 1.00 83.88 102 ILE A O 1
ATOM 832 N N . GLU A 1 103 ? -5.572 20.463 12.996 1.00 87.81 103 GLU A N 1
ATOM 833 C CA . GLU A 1 103 ? -6.872 20.649 13.647 1.00 87.81 103 GLU A CA 1
ATOM 834 C C . GLU A 1 103 ? -7.996 19.909 12.912 1.00 87.81 103 GLU A C 1
ATOM 836 O O . GLU A 1 103 ? -8.786 19.201 13.544 1.00 87.81 103 GLU A O 1
ATOM 841 N N . TYR A 1 104 ? -8.009 19.980 11.579 1.00 88.62 104 TYR A N 1
ATOM 842 C CA . TYR A 1 104 ? -8.939 19.214 10.754 1.00 88.62 104 TYR A CA 1
ATOM 843 C C . TYR A 1 104 ? -8.816 17.706 11.010 1.00 88.62 104 TYR A C 1
ATOM 845 O O . TYR A 1 104 ? -9.808 17.043 11.308 1.00 88.62 104 TYR A O 1
ATOM 853 N N . MET A 1 105 ? -7.595 17.161 10.969 1.00 88.25 105 MET A N 1
ATOM 854 C CA . MET A 1 105 ? -7.369 15.725 11.178 1.00 88.25 105 MET A CA 1
ATOM 855 C C . MET A 1 105 ? -7.756 15.275 12.590 1.00 88.25 105 MET A C 1
ATOM 857 O O . MET A 1 105 ? -8.286 14.177 12.755 1.00 88.25 105 MET A O 1
ATOM 861 N N . ASN A 1 106 ? -7.529 16.112 13.607 1.00 89.00 106 ASN A N 1
ATOM 862 C CA . ASN A 1 106 ? -7.977 15.834 14.973 1.00 89.00 106 ASN A CA 1
ATOM 863 C C . ASN A 1 106 ? -9.507 15.801 15.071 1.00 89.00 106 ASN A C 1
ATOM 865 O O . ASN A 1 106 ? -10.054 14.882 15.681 1.00 89.00 106 ASN A O 1
ATOM 869 N N . THR A 1 107 ? -10.187 16.751 14.428 1.00 90.75 107 THR A N 1
ATOM 870 C CA . THR A 1 107 ? -11.655 16.809 14.385 1.00 90.75 107 THR A CA 1
ATOM 871 C C . THR A 1 107 ? -12.227 15.570 13.701 1.00 90.75 107 THR A C 1
ATOM 873 O O . THR A 1 107 ? -13.031 14.852 14.294 1.00 90.75 107 THR A O 1
ATOM 876 N N . LEU A 1 108 ? -11.715 15.233 12.513 1.00 91.06 108 LEU A N 1
ATOM 877 C CA . LEU A 1 108 ? -12.109 14.033 11.773 1.00 91.06 108 LEU A CA 1
ATOM 878 C C . LEU A 1 108 ? -11.884 12.754 12.596 1.00 91.06 108 LEU A C 1
ATOM 880 O O . LEU A 1 108 ? -12.717 11.848 12.605 1.00 91.06 108 LEU A O 1
ATOM 884 N N . ARG A 1 109 ? -10.768 12.676 13.333 1.00 90.38 109 ARG A N 1
ATOM 885 C CA . ARG A 1 109 ? -10.476 11.547 14.226 1.00 90.38 109 ARG A CA 1
ATOM 886 C C . ARG A 1 109 ? -11.567 11.361 15.278 1.00 90.38 109 ARG A C 1
ATOM 888 O O . ARG A 1 109 ? -11.994 10.234 15.534 1.00 90.38 109 ARG A O 1
ATOM 895 N N . ASP A 1 110 ? -11.981 12.450 15.912 1.00 90.25 110 ASP A N 1
ATOM 896 C CA . ASP A 1 110 ? -12.941 12.423 17.011 1.00 90.25 110 ASP A CA 1
ATOM 897 C C . ASP A 1 110 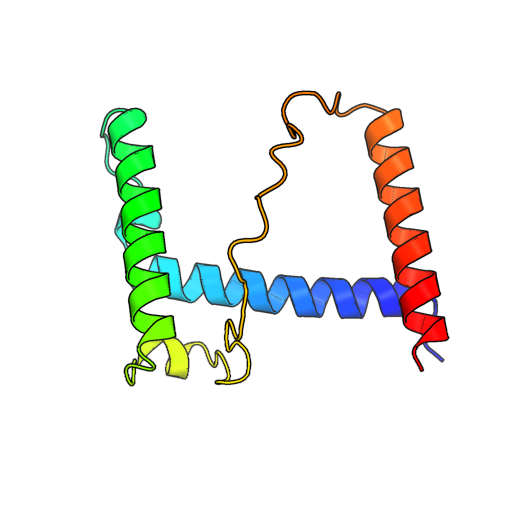? -14.381 12.177 16.516 1.00 90.25 110 ASP A C 1
ATOM 899 O O . ASP A 1 110 ? -15.161 11.493 17.193 1.00 90.25 110 ASP A O 1
ATOM 903 N N . GLU A 1 111 ? -14.710 12.627 15.302 1.00 91.62 111 GLU A N 1
ATOM 904 C CA . GLU A 1 111 ? -15.943 12.263 14.593 1.00 91.62 111 GLU A CA 1
ATOM 905 C C . GLU A 1 111 ? -16.006 10.755 14.317 1.00 91.62 111 GLU A C 1
ATOM 907 O O . GLU A 1 111 ? -16.970 10.097 14.718 1.00 91.62 111 GLU A O 1
ATOM 912 N N . ILE A 1 112 ? -14.948 10.177 13.731 1.00 90.50 112 ILE A N 1
ATOM 913 C CA . ILE A 1 112 ? -14.852 8.726 13.488 1.00 90.50 112 ILE A CA 1
ATOM 914 C C . ILE A 1 112 ? -14.960 7.960 14.811 1.00 90.50 112 ILE A C 1
ATOM 916 O O . ILE A 1 112 ? -15.694 6.977 14.909 1.00 90.50 112 ILE A O 1
ATOM 920 N N . ALA A 1 113 ? -14.264 8.415 15.856 1.00 90.38 113 ALA A N 1
ATOM 921 C CA . ALA A 1 113 ? -14.326 7.790 17.174 1.00 90.38 113 ALA A CA 1
ATOM 922 C C . ALA A 1 113 ? -15.750 7.786 17.752 1.00 90.38 113 ALA A C 1
ATOM 924 O O . ALA A 1 113 ? -16.134 6.834 18.429 1.00 90.38 113 ALA A O 1
ATOM 925 N N . THR A 1 114 ? -16.533 8.836 17.490 1.00 89.38 114 THR A N 1
ATOM 926 C CA . THR A 1 114 ? -17.928 8.936 17.933 1.00 89.38 114 THR A CA 1
ATOM 927 C C . THR A 1 114 ? -18.836 7.995 17.141 1.00 89.38 114 THR A C 1
ATOM 929 O O . THR A 1 114 ? -19.623 7.275 17.753 1.00 89.38 114 THR A O 1
ATOM 932 N N . GLN A 1 115 ? -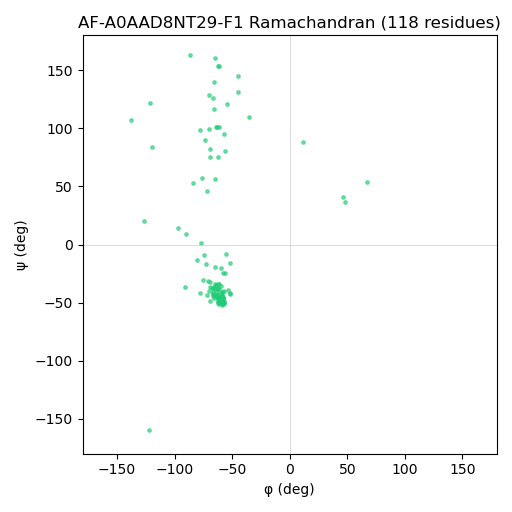18.669 7.917 15.819 1.00 89.56 115 GLN A N 1
ATOM 933 C CA . GLN A 1 115 ? -19.420 6.987 14.965 1.00 89.56 115 GLN A CA 1
ATOM 934 C C . GLN A 1 115 ? -19.146 5.513 15.310 1.00 89.56 115 GLN A C 1
ATOM 936 O O . GLN A 1 115 ? -20.052 4.685 15.322 1.00 89.56 115 GLN A O 1
ATOM 941 N N . LEU A 1 116 ? -17.900 5.175 15.657 1.00 87.06 116 LEU A N 1
ATOM 942 C CA . LEU A 1 116 ? -17.528 3.824 16.098 1.00 87.06 116 LEU A CA 1
ATOM 943 C C . LEU A 1 116 ? -18.191 3.402 17.417 1.00 87.06 116 LEU A C 1
ATOM 945 O O . LEU A 1 116 ? -18.204 2.215 17.731 1.00 87.06 116 LEU A O 1
ATOM 949 N N . ILE A 1 117 ? -18.688 4.352 18.211 1.00 82.44 117 ILE A N 1
ATOM 950 C CA . ILE A 1 117 ? -19.401 4.071 19.464 1.00 82.44 117 ILE A CA 1
ATOM 951 C C . ILE A 1 117 ? -20.900 3.952 19.218 1.00 82.44 117 ILE A C 1
ATOM 953 O O . ILE A 1 117 ? -21.546 3.146 19.869 1.00 82.44 117 ILE A O 1
ATOM 957 N N . SER A 1 118 ? -21.455 4.750 18.302 1.00 75.62 118 SER A N 1
ATOM 958 C CA . SER A 1 118 ? -22.886 4.712 17.982 1.00 75.62 118 SER A CA 1
ATOM 959 C C . SER A 1 118 ? -23.310 3.481 17.178 1.00 75.62 118 SER A C 1
ATOM 961 O O . SER A 1 118 ? -24.501 3.211 17.097 1.00 75.62 118 SER A O 1
ATOM 963 N N . ASN A 1 119 ? -22.358 2.776 16.559 1.00 69.44 119 ASN A N 1
ATOM 964 C CA . ASN A 1 119 ? -22.603 1.600 15.719 1.00 69.44 119 ASN A CA 1
ATOM 965 C C . ASN A 1 119 ? -22.410 0.258 16.464 1.00 69.44 119 ASN A C 1
ATOM 967 O O . ASN A 1 119 ? -22.297 -0.778 15.809 1.00 69.44 119 ASN A O 1
ATOM 971 N N . GLU A 1 120 ? -22.337 0.276 17.801 1.00 58.53 120 GLU A N 1
ATOM 972 C CA . GLU A 1 120 ? -22.456 -0.913 18.669 1.00 58.53 120 GLU A CA 1
ATOM 973 C C . GLU A 1 120 ? -23.876 -1.067 19.215 1.00 58.53 120 GLU A C 1
ATOM 975 O O . GLU A 1 120 ? -24.319 -2.232 19.327 1.00 58.53 120 GLU A O 1
#

Organism: Tagetes erecta (NCBI:txid13708)

InterPro domains:
  IPR027806 Harbinger transposase-derived nuclease domain [PF13359] (4-56)

Mean predicted aligned error: 10.09 Å

Radius of gyration: 18.25 Å; Cα contacts (8 Å, |Δi|>4): 45; chains: 1; bounding box: 41×44×45 Å

pLDDT: mean 79.2, std 17.84, range [33.47, 96.12]

Solvent-accessible surface area (backbone atoms only — not comparable to full-atom values): 7321 Å² total; per-residue (Å²): 131,81,50,56,66,55,50,36,51,51,53,50,50,52,53,48,51,54,51,53,44,53,52,48,43,51,37,68,76,38,56,60,73,74,56,73,69,98,58,58,69,72,58,51,51,51,50,54,52,50,54,51,52,53,53,51,48,46,61,74,67,67,56,94,49,67,58,45,58,77,63,64,59,58,80,82,74,56,81,77,72,74,61,84,63,73,75,71,77,76,59,79,84,72,68,69,86,46,73,67,45,54,52,49,54,52,51,55,50,52,51,52,22,49,52,66,59,75,75,112

Sequence (120 aa):
MLTKKERFNHAHAKLRNVIERAYGVLKARFPILKQMAPFSFPIQRDIVIACFAVHNFIRKCNIHDQLFMDYGEDENIMFSNIQGGQSDGQLVHDIEWGSHGIEYMNTLRDEIATQLISNE